Protein AF-A0AA93BN87-F1 (afdb_monomer_li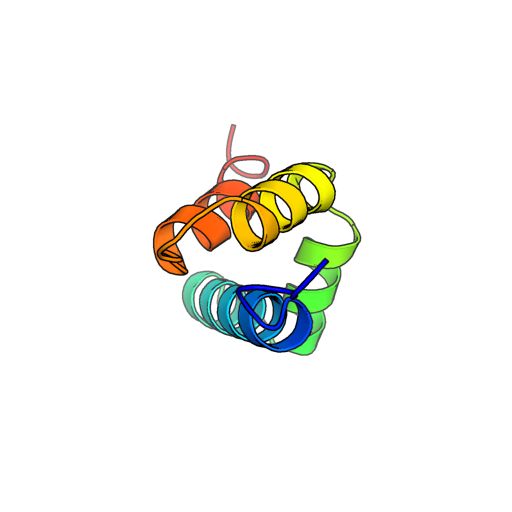te)

Organism: NCBI:txid165179

Radius of gyration: 11.46 Å; chains: 1; bounding box: 24×20×37 Å

pLDDT: mean 84.46, std 13.1, range [37.34, 94.25]

Foldseek 3Di:
DPQLDDLVVLLLLLLVVCCVVVVHDSVVSNVLLVPDPCVVVLSVCSRPDNDDDSVVSSVVSVVPVPD

Structure (mmCIF, N/CA/C/O backbone):
data_AF-A0AA93BN87-F1
#
_entry.id   AF-A0AA93BN87-F1
#
loop_
_atom_site.group_PDB
_atom_site.id
_atom_site.type_symbol
_atom_site.label_atom_id
_atom_site.label_alt_id
_atom_site.label_comp_id
_atom_site.label_asym_id
_atom_site.label_entity_id
_atom_site.label_seq_id
_atom_site.pdbx_PDB_ins_code
_atom_site.Cartn_x
_atom_site.Cartn_y
_atom_site.Cartn_z
_atom_site.occupancy
_atom_site.B_iso_or_equiv
_atom_site.auth_seq_id
_atom_site.auth_comp_id
_atom_site.auth_asym_id
_atom_site.auth_atom_id
_atom_site.pdbx_PDB_model_num
ATOM 1 N N . MET A 1 1 ? -2.229 6.552 22.686 1.00 49.19 1 MET A N 1
ATOM 2 C CA . MET A 1 1 ? -2.867 6.143 21.423 1.00 49.19 1 MET A CA 1
ATOM 3 C C . MET A 1 1 ? -2.323 4.766 21.105 1.00 49.19 1 MET A C 1
ATOM 5 O O . MET A 1 1 ? -1.121 4.647 20.919 1.00 49.19 1 MET A O 1
ATOM 9 N N . GLU A 1 2 ? -3.147 3.725 21.199 1.00 53.72 2 GLU A N 1
ATOM 10 C CA . GLU A 1 2 ? -2.782 2.415 20.649 1.00 53.72 2 GLU A CA 1
ATOM 11 C C . GLU A 1 2 ? -2.753 2.566 19.128 1.00 53.72 2 GLU A C 1
ATOM 13 O O . GLU A 1 2 ? -3.763 2.946 18.539 1.00 53.72 2 GLU A O 1
ATOM 18 N N . ASN A 1 3 ? -1.605 2.315 18.497 1.00 55.31 3 ASN A N 1
ATOM 19 C CA . ASN A 1 3 ? -1.569 2.119 17.051 1.00 55.31 3 ASN A CA 1
ATOM 20 C C . ASN A 1 3 ? -2.384 0.855 16.760 1.00 55.31 3 ASN A C 1
ATOM 22 O O . ASN A 1 3 ? -1.896 -0.248 17.005 1.00 55.31 3 ASN A O 1
ATOM 26 N N . LYS A 1 4 ? -3.634 1.020 16.300 1.00 68.75 4 LYS A N 1
ATOM 27 C CA . LYS A 1 4 ? -4.537 -0.100 15.978 1.00 68.75 4 LYS A CA 1
ATOM 28 C C . LYS A 1 4 ? -3.902 -1.065 14.978 1.00 68.75 4 LYS A C 1
ATOM 30 O O . LYS A 1 4 ? -4.059 -2.274 15.118 1.00 68.75 4 LYS A O 1
ATOM 35 N N . HIS A 1 5 ? -3.141 -0.525 14.028 1.00 79.00 5 HIS A N 1
ATOM 36 C CA . HIS A 1 5 ? -2.373 -1.274 13.040 1.00 79.00 5 HIS A CA 1
ATOM 37 C C . HIS A 1 5 ? -0.923 -0.784 13.028 1.00 79.00 5 HIS A C 1
ATOM 39 O O . HIS A 1 5 ? -0.645 0.397 13.237 1.00 79.00 5 HIS A O 1
ATOM 45 N N . ASN 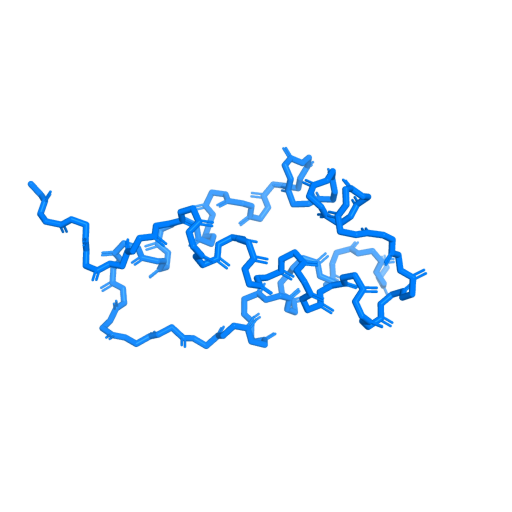A 1 6 ? 0.025 -1.694 12.799 1.00 88.38 6 ASN A N 1
ATOM 46 C CA . ASN A 1 6 ? 1.427 -1.323 12.624 1.00 88.38 6 ASN A CA 1
ATOM 47 C C . ASN A 1 6 ? 1.592 -0.653 11.248 1.00 88.38 6 ASN A C 1
ATOM 49 O O . ASN A 1 6 ? 1.542 -1.336 10.225 1.00 88.38 6 ASN A O 1
ATOM 53 N N . TYR A 1 7 ? 1.785 0.669 11.231 1.00 86.88 7 TYR A N 1
ATOM 54 C CA . TYR A 1 7 ? 1.881 1.439 9.989 1.00 86.88 7 TYR A CA 1
ATOM 55 C C . TYR A 1 7 ? 3.041 0.978 9.099 1.00 86.88 7 TYR A C 1
ATOM 57 O O . TYR A 1 7 ? 2.868 0.891 7.890 1.00 86.88 7 TYR A O 1
ATOM 65 N N . GLU A 1 8 ? 4.191 0.604 9.668 1.00 88.50 8 GLU A N 1
ATOM 66 C CA . GLU A 1 8 ? 5.351 0.134 8.895 1.00 88.50 8 GLU A CA 1
ATOM 67 C C . GLU A 1 8 ? 5.032 -1.172 8.173 1.00 88.50 8 GLU A C 1
ATOM 69 O O . GLU A 1 8 ? 5.394 -1.359 7.012 1.00 88.50 8 GLU A O 1
ATOM 74 N N . TYR A 1 9 ? 4.300 -2.063 8.847 1.00 90.38 9 TYR A N 1
ATOM 75 C CA . TYR A 1 9 ? 3.841 -3.308 8.247 1.00 90.38 9 TYR A CA 1
ATOM 76 C C . TYR A 1 9 ? 2.868 -3.045 7.093 1.00 90.38 9 TYR A C 1
ATOM 78 O O . TYR A 1 9 ? 3.027 -3.620 6.017 1.00 90.38 9 TYR A O 1
ATOM 86 N N . VAL A 1 10 ? 1.888 -2.159 7.295 1.00 91.44 10 VAL A N 1
ATOM 87 C CA . VAL A 1 10 ? 0.893 -1.826 6.267 1.00 91.44 10 VAL A CA 1
ATOM 88 C C . VAL A 1 10 ? 1.545 -1.144 5.062 1.00 91.44 10 VAL A C 1
ATOM 90 O O . VAL A 1 10 ? 1.336 -1.590 3.937 1.00 91.44 10 VAL A O 1
ATOM 93 N N . LEU A 1 11 ? 2.397 -0.137 5.275 1.00 91.69 11 LEU A N 1
ATOM 94 C CA . LEU A 1 11 ? 3.139 0.527 4.197 1.00 91.69 11 LEU A CA 1
ATOM 95 C C . LEU A 1 11 ? 4.048 -0.456 3.448 1.00 91.69 11 LEU A C 1
ATOM 97 O O . LEU A 1 11 ? 4.145 -0.396 2.225 1.00 91.69 11 LEU A O 1
ATOM 101 N N . GLY A 1 12 ? 4.660 -1.415 4.149 1.00 92.69 12 GLY A N 1
ATOM 102 C CA . GLY A 1 12 ? 5.428 -2.487 3.516 1.00 92.69 12 GLY A CA 1
ATOM 103 C C . GLY A 1 12 ? 4.570 -3.406 2.638 1.00 92.69 12 GLY A C 1
ATOM 104 O O . GLY A 1 12 ? 5.011 -3.812 1.561 1.00 92.69 12 GLY A O 1
ATOM 105 N N . GLN A 1 13 ? 3.337 -3.714 3.053 1.00 94.25 13 GLN A N 1
ATOM 106 C CA . GLN A 1 13 ? 2.395 -4.495 2.243 1.00 94.25 13 GLN A CA 1
ATOM 107 C C . GLN A 1 13 ? 1.938 -3.719 1.003 1.00 94.25 13 GLN A C 1
ATOM 109 O O . GLN A 1 13 ? 1.908 -4.292 -0.086 1.00 94.25 13 GLN A O 1
ATOM 114 N N . ILE A 1 14 ? 1.654 -2.423 1.153 1.00 93.75 14 ILE A N 1
ATOM 115 C CA . ILE A 1 14 ? 1.316 -1.526 0.041 1.00 93.75 14 ILE A CA 1
ATOM 116 C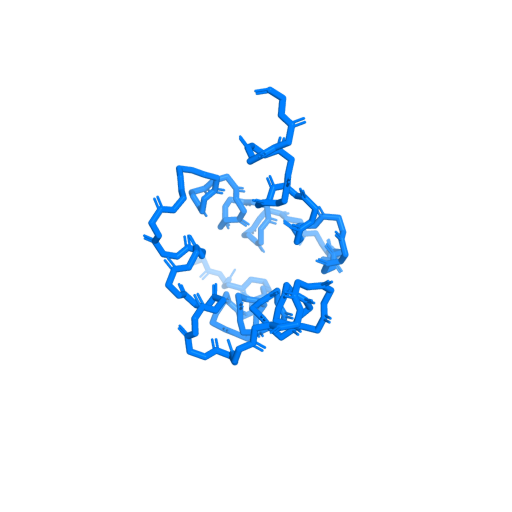 C . ILE A 1 14 ? 2.479 -1.458 -0.957 1.00 93.75 14 ILE A C 1
ATOM 118 O O . ILE A 1 14 ? 2.274 -1.662 -2.152 1.00 93.75 14 ILE A O 1
ATOM 122 N N . ALA A 1 15 ? 3.715 -1.284 -0.478 1.00 93.44 15 ALA A N 1
ATOM 123 C CA . A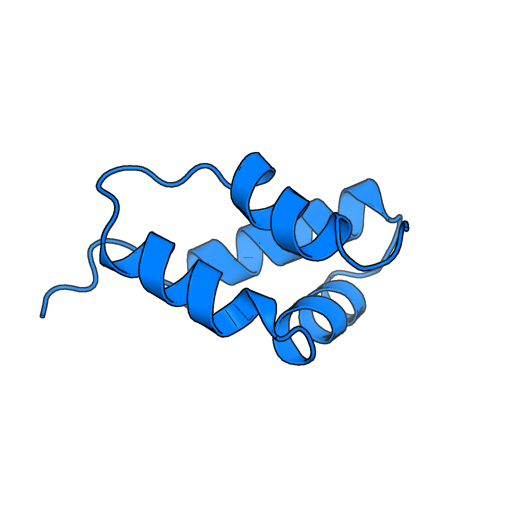LA A 1 15 ? 4.908 -1.274 -1.326 1.00 93.44 15 ALA A CA 1
ATOM 124 C C . ALA A 1 15 ? 5.066 -2.583 -2.105 1.00 93.44 15 ALA A C 1
ATOM 126 O O . ALA A 1 15 ? 5.361 -2.567 -3.297 1.00 93.44 15 ALA A O 1
ATOM 127 N N . CYS A 1 16 ? 4.841 -3.727 -1.453 1.00 94.19 16 CYS A N 1
ATOM 128 C CA . CYS A 1 16 ? 4.874 -5.027 -2.123 1.00 94.19 16 CYS A CA 1
ATOM 129 C C . CYS A 1 16 ? 3.793 -5.151 -3.203 1.00 94.19 16 CYS A C 1
ATOM 131 O O . CYS A 1 16 ? 4.058 -5.725 -4.260 1.00 94.19 16 CYS A O 1
ATOM 133 N N . TYR A 1 17 ? 2.591 -4.630 -2.944 1.00 94.12 17 TYR A N 1
ATOM 134 C CA . TYR A 1 17 ? 1.497 -4.635 -3.909 1.00 94.12 17 TYR A CA 1
ATOM 135 C C . TYR A 1 17 ? 1.845 -3.788 -5.139 1.00 94.12 17 TYR A C 1
ATOM 137 O O . TYR A 1 17 ? 1.841 -4.307 -6.252 1.00 94.12 17 TYR A O 1
ATOM 145 N N . ILE A 1 18 ? 2.250 -2.531 -4.937 1.00 91.88 18 ILE A N 1
ATOM 146 C CA . ILE A 1 18 ? 2.669 -1.616 -6.012 1.00 91.88 18 ILE A CA 1
ATOM 147 C C . ILE A 1 18 ? 3.836 -2.211 -6.804 1.00 91.88 18 ILE A C 1
ATOM 149 O O . ILE A 1 18 ? 3.806 -2.228 -8.031 1.00 91.88 18 ILE A O 1
ATOM 153 N N . ALA A 1 19 ? 4.842 -2.766 -6.120 1.00 93.56 19 ALA A N 1
ATOM 154 C CA . ALA A 1 19 ? 5.982 -3.402 -6.774 1.00 93.56 19 ALA A CA 1
ATOM 155 C C . ALA A 1 19 ? 5.548 -4.522 -7.727 1.00 93.56 19 ALA A C 1
ATOM 157 O O . ALA A 1 19 ? 6.055 -4.633 -8.842 1.00 93.56 19 ALA A O 1
ATOM 158 N N . LYS A 1 20 ? 4.575 -5.334 -7.310 1.00 92.75 20 LYS A N 1
ATOM 159 C CA . LYS A 1 20 ? 4.043 -6.419 -8.129 1.00 92.75 20 LYS A CA 1
ATOM 160 C C . LYS A 1 20 ? 3.225 -5.900 -9.315 1.00 92.75 20 LYS A C 1
ATOM 162 O O . LYS A 1 20 ? 3.457 -6.360 -10.429 1.00 92.75 20 LYS A O 1
ATOM 167 N N . GLU A 1 21 ? 2.302 -4.969 -9.087 1.00 92.38 21 GLU A N 1
ATOM 168 C CA . GLU A 1 21 ? 1.412 -4.450 -10.136 1.00 92.38 21 GLU A CA 1
ATOM 169 C C . GLU A 1 21 ? 2.166 -3.620 -11.185 1.00 92.38 21 GLU A C 1
ATOM 171 O O . GLU A 1 21 ? 1.900 -3.734 -12.381 1.00 92.38 21 GLU A O 1
ATOM 176 N N . CYS A 1 22 ? 3.167 -2.846 -10.763 1.00 89.19 22 CYS A N 1
ATOM 177 C CA . CYS A 1 22 ? 3.968 -1.992 -11.642 1.00 89.19 22 CYS A CA 1
ATOM 178 C C . CYS A 1 22 ? 5.257 -2.661 -12.148 1.00 89.19 22 CYS A C 1
ATOM 180 O O . CYS A 1 22 ? 6.035 -2.024 -12.857 1.00 89.19 22 CYS A O 1
ATOM 182 N N . ASN A 1 23 ? 5.505 -3.930 -11.797 1.00 92.56 23 ASN A N 1
ATOM 183 C CA . ASN A 1 23 ? 6.745 -4.653 -12.111 1.00 92.56 23 ASN A CA 1
ATOM 184 C C . ASN A 1 23 ? 8.017 -3.887 -11.673 1.00 92.56 23 ASN A C 1
ATOM 186 O O . ASN A 1 23 ? 9.011 -3.821 -12.400 1.00 92.56 23 ASN A O 1
ATOM 190 N N . LEU A 1 24 ? 7.964 -3.307 -10.473 1.00 90.81 24 LEU A N 1
ATOM 191 C CA . LEU A 1 24 ? 9.064 -2.612 -9.806 1.00 90.81 24 LEU A CA 1
ATOM 192 C C . LEU A 1 24 ? 9.716 -3.515 -8.753 1.00 90.81 24 LEU A C 1
ATOM 194 O O . LEU A 1 24 ? 9.162 -4.523 -8.307 1.00 90.81 24 LEU A O 1
ATOM 198 N N . THR A 1 25 ? 10.899 -3.131 -8.292 1.00 92.50 25 THR A N 1
ATOM 199 C CA . THR A 1 25 ? 11.478 -3.689 -7.069 1.00 92.50 25 THR A CA 1
ATOM 200 C C . THR A 1 25 ? 10.776 -3.121 -5.828 1.00 92.50 25 THR A C 1
ATOM 202 O O . THR A 1 25 ? 10.303 -1.981 -5.846 1.00 92.50 25 THR A O 1
ATOM 205 N N . PRO A 1 26 ? 10.757 -3.851 -4.696 1.00 86.50 26 PRO A N 1
ATOM 206 C CA . PRO A 1 26 ? 10.208 -3.327 -3.444 1.00 86.50 26 PRO A CA 1
ATOM 207 C C . PRO A 1 26 ? 10.834 -1.993 -3.011 1.00 86.50 26 PRO A C 1
ATOM 209 O O . PRO A 1 26 ? 10.142 -1.136 -2.475 1.00 86.50 26 PRO A O 1
ATOM 212 N N . SER A 1 27 ? 12.130 -1.788 -3.273 1.00 88.94 27 SER A N 1
ATOM 213 C CA . SER A 1 27 ? 12.815 -0.521 -2.990 1.00 88.94 27 SER A CA 1
ATOM 214 C C . SER A 1 27 ? 12.308 0.645 -3.837 1.00 88.94 27 SER A C 1
ATOM 216 O O . SER A 1 27 ? 12.189 1.752 -3.322 1.00 88.94 27 SER A O 1
ATOM 218 N N . GLU A 1 28 ? 12.001 0.410 -5.115 1.00 90.25 28 GLU A N 1
ATOM 219 C CA . GLU A 1 28 ? 11.437 1.438 -5.999 1.00 90.25 28 GLU A CA 1
ATOM 220 C C . GLU A 1 28 ? 10.016 1.808 -5.563 1.00 90.25 28 GLU A C 1
ATOM 222 O O . GLU A 1 28 ? 9.705 2.989 -5.451 1.00 90.25 28 GLU A O 1
ATOM 227 N N . ALA A 1 29 ? 9.188 0.821 -5.207 1.00 90.75 29 ALA A N 1
ATOM 228 C CA . ALA A 1 29 ? 7.830 1.062 -4.718 1.00 90.75 29 ALA A CA 1
ATOM 229 C C . ALA A 1 29 ? 7.789 1.803 -3.368 1.00 90.75 29 ALA A C 1
ATOM 231 O O . ALA A 1 29 ? 6.928 2.652 -3.158 1.00 90.75 29 ALA A O 1
ATOM 232 N N . VAL A 1 30 ? 8.741 1.546 -2.460 1.00 89.69 30 VAL A N 1
ATOM 233 C CA . VAL A 1 30 ? 8.899 2.368 -1.243 1.00 89.69 30 VAL A CA 1
ATOM 234 C C . VAL A 1 30 ? 9.232 3.815 -1.606 1.00 89.69 30 VAL A C 1
ATOM 236 O O . VAL A 1 30 ? 8.729 4.735 -0.966 1.00 89.69 30 VAL A O 1
ATOM 239 N N . GLY A 1 31 ? 10.055 4.021 -2.637 1.00 86.69 31 GLY A N 1
ATOM 240 C CA . GLY A 1 31 ? 10.352 5.348 -3.170 1.00 86.69 31 GLY A CA 1
ATOM 241 C C . GLY A 1 31 ? 9.110 6.074 -3.689 1.00 86.69 31 GLY A C 1
ATOM 242 O O . GLY A 1 31 ? 8.995 7.271 -3.451 1.00 86.69 31 GLY A O 1
ATOM 243 N N . VAL A 1 32 ? 8.178 5.367 -4.337 1.00 85.19 32 VAL A N 1
ATOM 244 C CA . VAL A 1 32 ? 6.882 5.929 -4.766 1.00 85.19 32 VAL A CA 1
ATOM 245 C C . VAL A 1 32 ? 6.087 6.392 -3.550 1.00 85.19 32 VAL A C 1
ATOM 247 O O . VAL A 1 32 ? 5.799 7.573 -3.425 1.00 85.19 32 VAL A O 1
ATOM 250 N N . ILE A 1 33 ? 5.846 5.491 -2.596 1.00 89.25 33 ILE A N 1
ATOM 251 C CA . ILE A 1 33 ? 5.071 5.784 -1.383 1.00 89.25 33 ILE A CA 1
ATOM 252 C C . ILE A 1 33 ? 5.641 6.996 -0.639 1.00 89.25 33 ILE A C 1
ATOM 254 O O . ILE A 1 33 ? 4.923 7.935 -0.325 1.00 89.25 33 ILE A O 1
ATOM 258 N N . MET A 1 34 ? 6.945 7.008 -0.368 1.00 85.50 34 MET A N 1
ATOM 259 C CA . MET A 1 34 ? 7.563 8.045 0.467 1.00 85.50 34 MET A CA 1
ATOM 260 C C . MET A 1 34 ? 7.614 9.433 -0.188 1.00 85.50 34 MET A C 1
ATOM 262 O O . MET A 1 34 ? 7.862 10.406 0.520 1.00 85.50 34 MET A O 1
ATOM 266 N N . ASN A 1 35 ? 7.417 9.529 -1.506 1.00 82.75 35 ASN A N 1
ATOM 267 C CA . ASN A 1 35 ? 7.411 10.795 -2.246 1.00 82.75 35 ASN A CA 1
ATOM 268 C C . ASN A 1 35 ? 6.006 11.238 -2.677 1.00 82.75 35 ASN A C 1
ATOM 270 O O . ASN A 1 35 ? 5.886 12.266 -3.339 1.00 82.75 35 ASN A O 1
ATOM 274 N N . ASP A 1 36 ? 4.977 10.467 -2.337 1.00 81.94 36 ASP A N 1
ATOM 275 C CA . ASP A 1 36 ? 3.596 10.730 -2.723 1.00 81.94 36 ASP A CA 1
ATOM 276 C C . ASP A 1 36 ? 2.851 11.446 -1.587 1.00 81.94 36 ASP A C 1
ATOM 278 O O . ASP A 1 36 ? 2.885 11.016 -0.425 1.00 81.94 36 ASP A O 1
ATOM 282 N N . ASP A 1 37 ? 2.156 12.527 -1.938 1.00 82.38 37 ASP A N 1
ATOM 283 C CA . ASP A 1 37 ? 1.340 13.326 -1.021 1.00 82.38 37 ASP A CA 1
ATOM 284 C C . ASP A 1 37 ? 0.187 12.496 -0.411 1.00 82.38 37 ASP A C 1
ATOM 286 O O . ASP A 1 37 ? -0.288 12.788 0.691 1.00 82.38 37 ASP A O 1
ATOM 290 N N . CYS A 1 38 ? -0.213 11.393 -1.055 1.00 83.19 38 CYS A N 1
ATOM 291 C CA . CYS A 1 38 ? -1.195 10.438 -0.541 1.00 83.19 38 CYS A CA 1
ATOM 292 C C . CYS A 1 38 ? -0.745 9.734 0.748 1.00 83.19 38 CYS A C 1
ATOM 294 O O . CYS A 1 38 ? -1.587 9.188 1.467 1.00 83.19 38 CYS A O 1
ATOM 296 N N . THR A 1 39 ? 0.550 9.740 1.086 1.00 87.75 39 THR A N 1
ATOM 297 C CA . THR A 1 39 ? 1.057 9.027 2.269 1.00 87.75 39 THR A CA 1
ATOM 298 C C . THR A 1 39 ? 0.466 9.514 3.579 1.00 87.75 39 THR A C 1
ATOM 300 O O . THR A 1 39 ? 0.180 8.691 4.450 1.00 87.75 39 THR A O 1
ATOM 303 N N . GLU A 1 40 ? 0.212 10.812 3.732 1.00 87.50 40 GLU A N 1
ATOM 304 C CA . GLU A 1 40 ? -0.420 11.321 4.954 1.00 87.50 40 GLU A CA 1
ATOM 305 C C . GLU A 1 40 ? -1.859 10.804 5.105 1.00 87.50 40 GLU A C 1
ATOM 307 O O . GLU A 1 40 ? -2.230 10.332 6.182 1.00 87.50 40 GLU A O 1
ATOM 312 N N . ALA A 1 41 ? -2.637 10.794 4.017 1.00 87.25 41 ALA A N 1
ATOM 313 C CA . ALA A 1 41 ? -4.007 10.280 4.010 1.00 87.25 41 ALA A CA 1
ATOM 314 C C . ALA A 1 41 ? -4.060 8.770 4.304 1.00 87.25 41 ALA A C 1
ATOM 316 O O . ALA A 1 41 ? -4.898 8.304 5.076 1.00 87.25 41 ALA A O 1
ATOM 317 N N . VAL A 1 42 ? -3.123 7.999 3.747 1.00 88.94 42 VAL A N 1
ATOM 318 C CA . VAL A 1 42 ? -3.001 6.558 4.015 1.00 88.94 42 VAL A CA 1
ATOM 319 C C . VAL A 1 42 ? -2.629 6.296 5.476 1.00 88.94 42 VAL A C 1
ATOM 321 O O . VAL A 1 42 ? -3.177 5.384 6.095 1.00 88.94 42 VAL A O 1
ATOM 324 N N . ILE A 1 43 ? -1.739 7.099 6.066 1.00 89.31 43 ILE A N 1
ATOM 325 C CA . ILE A 1 43 ? -1.396 6.991 7.493 1.00 89.31 43 ILE A CA 1
ATOM 326 C C . ILE A 1 43 ? -2.614 7.291 8.377 1.00 89.31 43 ILE A C 1
ATOM 328 O O . ILE A 1 43 ? -2.830 6.581 9.364 1.00 89.31 43 ILE A O 1
ATOM 332 N N . GLU A 1 44 ? -3.422 8.297 8.040 1.00 89.50 44 GLU A N 1
ATOM 333 C CA . GLU A 1 44 ? -4.653 8.613 8.774 1.00 89.50 44 GLU A CA 1
ATOM 334 C C . GLU A 1 44 ? -5.664 7.456 8.713 1.00 89.50 44 GLU A C 1
ATOM 336 O O . GLU A 1 44 ? -6.200 7.044 9.749 1.00 89.50 44 GLU A O 1
ATOM 341 N N . GLU A 1 45 ? -5.863 6.861 7.537 1.00 89.25 45 GLU A N 1
ATOM 342 C CA . GLU A 1 45 ? -6.727 5.688 7.355 1.00 89.25 45 GLU A CA 1
ATOM 343 C C . GLU A 1 45 ? -6.227 4.499 8.199 1.00 89.25 45 GLU A C 1
ATOM 345 O O . GLU A 1 45 ? -7.002 3.863 8.914 1.00 89.25 45 GLU A O 1
ATOM 350 N N . ILE A 1 46 ? -4.911 4.249 8.230 1.00 89.44 46 ILE A N 1
ATOM 351 C CA . ILE A 1 46 ? -4.295 3.201 9.067 1.00 89.44 46 ILE A CA 1
ATOM 352 C C . ILE A 1 46 ? -4.583 3.408 10.560 1.00 89.44 46 ILE A C 1
ATOM 354 O O . ILE A 1 46 ? -4.772 2.440 11.305 1.00 89.44 46 ILE A O 1
ATOM 358 N N . GLN A 1 47 ? -4.583 4.657 11.020 1.00 87.19 47 GLN A N 1
ATOM 359 C CA . GLN A 1 47 ? -4.765 4.990 12.433 1.00 87.19 47 GLN A CA 1
ATOM 360 C C . GLN A 1 47 ? -6.231 4.961 12.870 1.00 87.19 47 GLN A C 1
ATOM 362 O O . GLN A 1 47 ? -6.525 4.652 14.030 1.00 87.19 47 GLN A O 1
ATOM 367 N N . THR A 1 48 ? -7.147 5.298 11.967 1.00 88.81 48 THR A N 1
ATOM 368 C CA . THR A 1 48 ? -8.566 5.490 12.287 1.00 88.81 48 THR A CA 1
ATOM 369 C C . THR A 1 48 ? -9.403 4.240 12.022 1.00 88.81 48 THR A C 1
ATOM 371 O O . THR A 1 48 ? -10.326 3.956 12.799 1.00 88.81 48 THR A O 1
ATOM 374 N N . SER A 1 49 ? -9.045 3.442 11.013 1.00 87.38 49 SER A N 1
ATOM 375 C CA . SER A 1 49 ? -9.857 2.315 10.555 1.00 87.38 49 SER A CA 1
ATOM 376 C C . SER A 1 49 ? -9.681 1.030 11.364 1.00 87.38 49 SER A C 1
ATOM 378 O O . SER A 1 49 ? -8.598 0.634 11.796 1.00 87.38 49 SER A O 1
ATOM 380 N N . ASP A 1 50 ? -10.797 0.325 11.56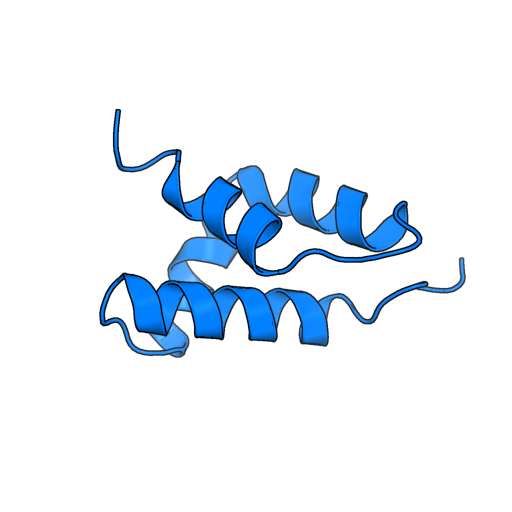4 1.00 85.94 50 ASP A N 1
ATOM 381 C CA . ASP A 1 50 ? -10.824 -0.977 12.247 1.00 85.94 50 ASP A CA 1
ATOM 382 C C . ASP A 1 50 ? -10.309 -2.116 11.356 1.00 85.94 50 ASP A C 1
ATOM 384 O O . ASP A 1 50 ? -9.881 -3.160 11.852 1.00 85.94 50 ASP A O 1
ATOM 388 N N . LYS A 1 51 ? -10.347 -1.925 10.035 1.00 88.50 51 LYS A N 1
ATOM 389 C CA . LYS A 1 51 ? -9.891 -2.880 9.025 1.00 88.50 51 LYS A CA 1
ATOM 390 C C . LYS A 1 51 ? -9.145 -2.138 7.931 1.00 88.50 51 LYS A C 1
ATOM 392 O O . LYS A 1 51 ? -9.566 -1.059 7.539 1.00 88.50 51 LYS A O 1
ATOM 397 N N . ILE A 1 52 ? -8.084 -2.760 7.434 1.00 91.19 52 ILE A N 1
ATOM 398 C CA . ILE A 1 52 ? -7.234 -2.210 6.385 1.00 91.19 52 ILE A CA 1
ATOM 399 C C . ILE A 1 52 ? -7.426 -3.027 5.113 1.00 91.19 52 ILE A C 1
ATOM 401 O O . ILE A 1 52 ? -7.284 -4.251 5.140 1.00 91.19 52 ILE A O 1
ATOM 405 N N . ASP A 1 53 ? -7.726 -2.340 4.016 1.00 92.50 53 ASP A N 1
ATOM 406 C CA . ASP A 1 53 ? -7.726 -2.902 2.669 1.00 92.50 53 ASP A CA 1
ATOM 407 C C . ASP A 1 53 ? -6.463 -2.437 1.936 1.00 92.50 53 ASP A C 1
ATOM 409 O O . ASP A 1 53 ? -6.338 -1.278 1.543 1.00 92.50 53 ASP A O 1
ATOM 413 N N . ILE A 1 54 ? -5.498 -3.347 1.798 1.00 92.75 54 ILE A N 1
ATOM 414 C CA . ILE A 1 54 ? -4.200 -3.042 1.188 1.00 92.75 54 ILE A CA 1
ATOM 415 C C . ILE A 1 54 ? -4.347 -2.676 -0.288 1.00 92.75 54 ILE A C 1
ATOM 417 O O . ILE A 1 54 ? -3.620 -1.807 -0.758 1.00 92.75 54 ILE A O 1
ATOM 421 N N . GLU A 1 55 ? -5.262 -3.314 -1.018 1.00 92.75 55 GLU A N 1
ATOM 422 C CA . GLU A 1 55 ? -5.418 -3.081 -2.457 1.00 92.75 55 GLU A CA 1
ATOM 423 C C . GLU A 1 55 ? -6.033 -1.704 -2.708 1.00 92.75 55 GLU A C 1
ATOM 425 O O . GLU A 1 55 ? -5.568 -0.968 -3.581 1.00 92.75 55 GLU A O 1
ATOM 430 N N . ALA A 1 56 ? -7.026 -1.317 -1.900 1.00 91.25 56 ALA A N 1
ATOM 431 C CA . ALA A 1 56 ? -7.614 0.018 -1.957 1.00 91.25 56 ALA A CA 1
ATOM 432 C C . ALA A 1 56 ? -6.575 1.099 -1.620 1.00 91.25 56 ALA A C 1
ATOM 434 O O . ALA A 1 56 ? -6.408 2.046 -2.386 1.00 91.25 56 ALA A O 1
ATOM 435 N N . LEU A 1 57 ? -5.817 0.921 -0.530 1.00 91.75 57 LEU A N 1
ATOM 436 C CA . LEU A 1 57 ? -4.747 1.848 -0.143 1.00 91.75 57 LEU A CA 1
ATOM 437 C C . LEU A 1 57 ? -3.641 1.943 -1.195 1.00 91.75 57 LEU A C 1
ATOM 439 O O . LEU A 1 57 ? -3.190 3.038 -1.509 1.00 91.75 57 LEU A O 1
ATOM 443 N N . ALA A 1 58 ? -3.224 0.820 -1.777 1.00 91.44 58 ALA A N 1
ATOM 444 C CA . ALA A 1 58 ? -2.256 0.822 -2.867 1.00 91.44 58 ALA A CA 1
ATOM 445 C C . ALA A 1 58 ? -2.797 1.515 -4.120 1.00 91.44 58 ALA A C 1
ATOM 447 O O . ALA A 1 58 ? -2.049 2.207 -4.804 1.00 91.44 58 ALA A O 1
ATOM 448 N N . SER A 1 59 ? -4.095 1.377 -4.396 1.00 88.38 59 SER A N 1
ATOM 449 C CA . SER A 1 59 ? -4.733 2.046 -5.527 1.00 88.38 59 SER A CA 1
ATOM 450 C C . SER A 1 59 ? -4.651 3.565 -5.412 1.00 88.38 59 SER A C 1
ATOM 452 O O . SER A 1 59 ? -4.455 4.196 -6.441 1.00 88.38 59 SER A O 1
ATOM 454 N N . HIS A 1 60 ? -4.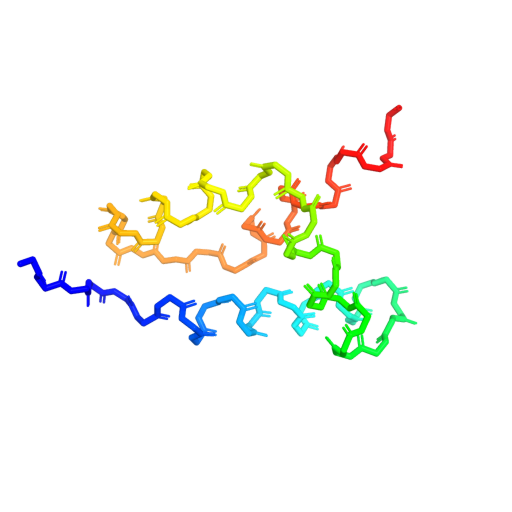709 4.139 -4.201 1.00 87.50 60 HIS A N 1
ATOM 455 C CA . HIS A 1 60 ? -4.546 5.586 -3.998 1.00 87.50 60 HIS A CA 1
ATOM 456 C C . HIS A 1 60 ? -3.218 6.111 -4.564 1.00 87.50 60 HIS A C 1
ATOM 458 O O . HIS A 1 60 ? -3.235 7.090 -5.306 1.00 87.50 60 HIS A O 1
ATOM 464 N N . TYR A 1 61 ? -2.113 5.401 -4.318 1.00 86.75 61 TYR A N 1
ATOM 465 C CA . TYR A 1 61 ? -0.792 5.724 -4.881 1.00 86.75 61 TYR A CA 1
ATOM 466 C C . TYR A 1 61 ? -0.711 5.536 -6.401 1.00 86.75 61 TYR A C 1
ATOM 468 O O . TYR A 1 61 ? 0.085 6.172 -7.079 1.00 86.75 61 TYR A O 1
ATOM 476 N N . LEU A 1 62 ? -1.516 4.632 -6.962 1.00 83.44 62 LEU A N 1
ATOM 477 C CA . LEU A 1 62 ? -1.520 4.360 -8.402 1.00 83.44 62 LEU A CA 1
ATOM 478 C C . LEU A 1 62 ? -2.439 5.310 -9.181 1.00 83.44 62 LEU A C 1
ATOM 480 O O . LEU A 1 62 ? -2.292 5.445 -10.396 1.00 83.44 62 LEU A O 1
ATOM 484 N N . THR A 1 63 ? -3.400 5.954 -8.514 1.00 73.88 63 THR A N 1
ATOM 485 C CA . THR A 1 63 ? -4.376 6.835 -9.170 1.00 73.88 63 THR A CA 1
ATOM 486 C C . THR A 1 63 ? -3.818 8.191 -9.607 1.00 73.88 63 THR A C 1
ATOM 488 O O . THR A 1 63 ? -4.414 8.788 -10.501 1.00 73.88 63 THR A O 1
ATOM 491 N N . GLU A 1 64 ? -2.693 8.667 -9.061 1.00 57.44 64 GLU A N 1
ATOM 492 C CA . GLU A 1 64 ? -2.159 10.004 -9.391 1.00 57.44 64 GLU A CA 1
ATOM 493 C C . GLU A 1 64 ? -1.181 10.028 -10.589 1.00 57.44 64 GLU A C 1
ATOM 495 O O . GLU A 1 64 ? -0.980 11.085 -11.180 1.00 57.44 64 GLU A O 1
ATOM 500 N N . GLU A 1 65 ? -0.642 8.886 -11.048 1.00 47.31 65 GLU A N 1
ATOM 501 C CA . GLU A 1 65 ? 0.241 8.826 -12.240 1.00 47.31 65 GLU A CA 1
ATOM 502 C C . GLU A 1 65 ? -0.481 8.496 -13.569 1.00 47.31 65 GLU A C 1
ATOM 504 O O . GLU A 1 65 ? 0.158 8.419 -14.622 1.00 47.31 65 GLU A O 1
ATOM 509 N N . LEU A 1 66 ? -1.809 8.309 -13.567 1.00 42.03 66 LEU A N 1
ATOM 510 C CA . LEU A 1 66 ? -2.571 7.840 -14.743 1.00 42.03 66 LEU A CA 1
ATOM 511 C C . LEU A 1 66 ? -3.651 8.803 -15.285 1.00 42.03 66 LEU A C 1
ATOM 513 O O . LEU A 1 66 ? -4.435 8.382 -16.141 1.00 42.03 66 LEU A O 1
ATOM 517 N N . CYS A 1 67 ? -3.693 10.074 -14.860 1.00 37.34 67 CYS A N 1
ATOM 518 C CA . CYS A 1 67 ? -4.578 11.100 -15.448 1.00 37.34 67 CYS A CA 1
ATOM 519 C C . CYS A 1 67 ? -3.818 12.268 -16.086 1.00 37.34 67 CYS A C 1
ATOM 521 O O . CYS A 1 67 ? -3.032 12.930 -15.378 1.00 37.34 67 CYS A O 1
#

Sequence (67 aa):
MENKHNYEYVLGQIACYIAKECNLTPSEAVGVIMNDDCTEAVIEEIQTSDKIDIEALASHYLTEELC

Secondary structure (DSSP, 8-state):
---SS-HHHHHHHHHHHHHHHTT--HHHHHHHHHH-THHHHHHHHHHH-SS--HHHHHHHHHHSS--